Protein AF-A0A2D9S9P2-F1 (afdb_monomer)

Sequen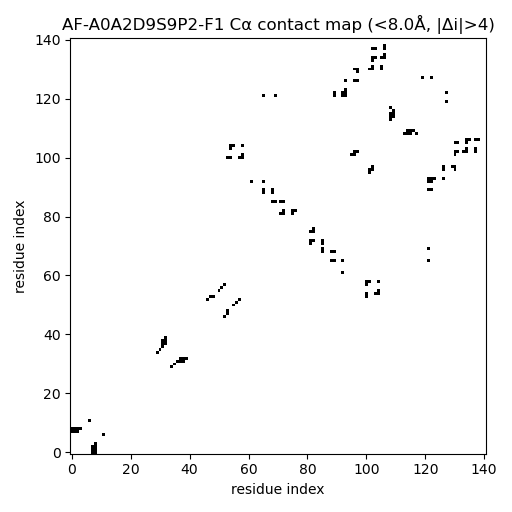ce (141 aa):
MDTMMGIPSTYLGLIGIFAGVLVIVLSIGWMYDVSFGLWREHLTVVQERNPFTTYKLNAPFGIILSQTNTILRKISEEDEEIQRHCDFVDRWLEWNSQQEIWQRSMSSWKTIVGDEDPYLQHLSDSARENLEKAADDLQEF

Foldseek 3Di:
DDADPNHDVVVVVVVCVVVVVVVVVVVVVCCCCPVVVVVVVVVVVCCVPPCCCQQPPPVVVLLVLLVVLVVQCVVPVPDPVSVVVSVVSLVVSLVVLLDPSNLCNLLVCCVPVVDLPPDPPSYDPVSSVNSSVSSVVVVPD

Solvent-accessible surface area (backbone atoms only — not comparable to full-atom values): 7896 Å² total; per-residue (Å²): 129,71,59,56,95,88,39,55,45,68,59,55,51,51,50,49,54,53,51,49,52,51,50,52,55,51,50,51,50,45,42,42,52,70,75,65,32,50,59,60,54,49,49,49,54,52,56,76,66,29,61,59,55,60,54,64,41,47,57,60,52,49,52,51,50,46,53,52,41,54,50,51,44,71,78,35,74,87,38,67,70,56,46,56,50,40,54,51,52,40,55,48,54,48,58,49,44,75,38,68,55,36,17,53,40,52,44,47,37,34,72,73,72,68,44,92,72,86,70,65,85,70,43,54,74,67,56,47,54,52,31,53,52,52,18,57,62,58,71,78,114

Structure (mmCIF, N/CA/C/O backbone):
data_AF-A0A2D9S9P2-F1
#
_entry.id   AF-A0A2D9S9P2-F1
#
loop_
_atom_site.group_PDB
_atom_site.id
_atom_site.type_symbol
_atom_site.label_atom_id
_atom_site.label_alt_id
_atom_site.label_comp_id
_atom_site.label_asym_id
_atom_site.label_entity_id
_atom_site.label_seq_id
_atom_site.pdbx_PDB_ins_code
_atom_site.Cartn_x
_atom_site.Cartn_y
_atom_site.Cartn_z
_atom_site.occupancy
_atom_site.B_iso_or_equiv
_atom_site.auth_seq_id
_atom_site.auth_comp_id
_atom_site.auth_asym_id
_atom_site.auth_atom_id
_atom_site.pdbx_PDB_model_num
ATOM 1 N N . MET A 1 1 ? 44.604 12.448 -46.990 1.00 57.09 1 MET A N 1
ATOM 2 C CA . MET A 1 1 ? 43.501 12.050 -46.091 1.00 57.09 1 MET A CA 1
ATOM 3 C C . MET A 1 1 ? 42.559 13.228 -46.041 1.00 57.09 1 MET A C 1
ATOM 5 O O . MET A 1 1 ? 43.039 14.316 -45.751 1.00 57.09 1 MET A O 1
ATOM 9 N N . ASP A 1 2 ? 41.292 13.039 -46.402 1.00 70.88 2 ASP A N 1
ATOM 10 C CA . ASP A 1 2 ? 40.326 14.137 -46.425 1.00 70.88 2 ASP A CA 1
ATOM 11 C C . ASP A 1 2 ? 40.037 14.605 -44.996 1.00 70.88 2 ASP A C 1
ATOM 13 O O . ASP A 1 2 ? 39.523 13.865 -44.149 1.00 70.88 2 ASP A O 1
ATOM 17 N N . THR A 1 3 ? 40.442 15.841 -44.725 1.00 74.50 3 THR A N 1
ATOM 18 C CA . THR A 1 3 ? 40.272 16.517 -43.443 1.00 74.50 3 THR A CA 1
ATOM 19 C C . THR A 1 3 ? 39.116 17.499 -43.592 1.00 74.50 3 THR A C 1
ATOM 21 O O . THR A 1 3 ? 39.188 18.410 -44.414 1.00 74.5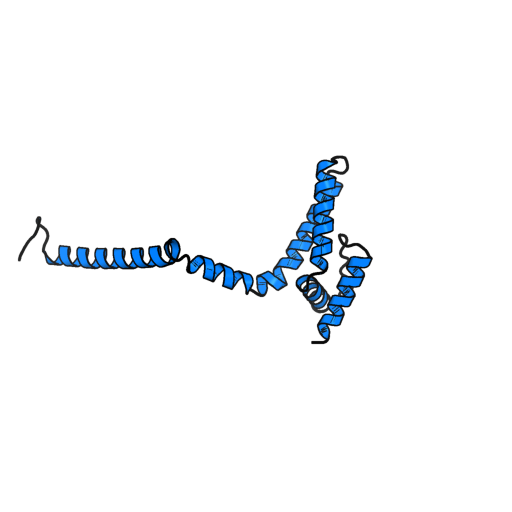0 3 THR A O 1
ATOM 24 N N . MET A 1 4 ? 38.053 17.342 -42.805 1.00 72.00 4 MET A N 1
ATOM 25 C CA . MET A 1 4 ? 36.950 18.306 -42.747 1.00 72.00 4 MET A CA 1
ATOM 26 C C . MET A 1 4 ? 37.054 19.099 -41.446 1.00 72.00 4 MET A C 1
ATOM 28 O O . MET A 1 4 ? 37.178 18.514 -40.375 1.00 72.00 4 MET A O 1
ATOM 32 N N . MET A 1 5 ? 37.040 20.434 -41.532 1.00 77.50 5 MET A N 1
ATOM 33 C CA . MET A 1 5 ? 37.208 21.331 -40.372 1.00 77.50 5 MET A CA 1
ATOM 34 C C . MET A 1 5 ? 38.452 21.018 -39.512 1.00 77.50 5 MET A C 1
ATOM 36 O O . MET A 1 5 ? 38.421 21.126 -38.292 1.00 77.50 5 MET A O 1
ATOM 40 N N . GLY A 1 6 ? 39.557 20.594 -40.137 1.00 81.19 6 GLY A N 1
ATOM 41 C CA . GLY A 1 6 ? 40.797 20.254 -39.423 1.00 81.19 6 GLY A CA 1
ATOM 42 C C . GLY A 1 6 ? 40.767 18.915 -38.670 1.00 81.19 6 GLY A C 1
ATOM 43 O O . GLY A 1 6 ? 41.776 18.534 -38.084 1.00 81.19 6 GLY A O 1
ATOM 44 N N . ILE A 1 7 ? 39.658 18.169 -38.738 1.00 84.44 7 ILE A N 1
ATOM 45 C CA . ILE A 1 7 ? 39.491 16.848 -38.127 1.00 84.44 7 ILE A CA 1
ATOM 46 C C . ILE A 1 7 ? 39.513 15.767 -39.225 1.00 84.44 7 ILE A C 1
ATOM 48 O O . ILE A 1 7 ? 38.872 15.933 -40.271 1.00 84.44 7 ILE A O 1
ATOM 52 N N . PRO A 1 8 ? 40.229 14.641 -39.029 1.00 89.62 8 PRO A N 1
ATOM 53 C CA . PRO A 1 8 ? 40.157 13.507 -39.946 1.00 89.62 8 PRO A CA 1
ATOM 54 C C . PRO A 1 8 ? 38.715 13.011 -40.115 1.00 89.62 8 PRO A C 1
ATOM 56 O O . PRO A 1 8 ? 38.027 12.759 -39.124 1.00 89.62 8 PRO A O 1
ATOM 59 N N . SER A 1 9 ? 38.271 12.819 -41.363 1.00 85.38 9 SER A N 1
ATOM 60 C CA . SER A 1 9 ? 36.893 12.411 -41.690 1.00 85.38 9 SER A CA 1
ATOM 61 C C . SER A 1 9 ? 36.424 11.154 -40.932 1.00 85.38 9 SER A C 1
ATOM 63 O O . SER A 1 9 ? 35.271 11.076 -40.511 1.00 85.38 9 SER A O 1
ATOM 65 N N . THR A 1 10 ? 37.330 10.217 -40.633 1.00 87.81 10 THR A N 1
ATOM 66 C CA . THR A 1 10 ? 37.042 9.020 -39.825 1.00 87.81 10 THR A CA 1
ATOM 67 C C . THR A 1 10 ? 36.506 9.347 -38.428 1.00 87.81 10 THR A C 1
ATOM 69 O O . THR A 1 10 ? 35.563 8.705 -37.975 1.00 87.81 10 THR A O 1
ATOM 72 N N . TYR A 1 11 ? 37.059 10.354 -37.742 1.00 90.00 11 TYR A N 1
ATOM 73 C CA . TYR A 1 11 ? 36.581 10.739 -36.410 1.00 90.00 11 TYR A CA 1
ATOM 74 C C . TYR A 1 11 ? 35.204 11.399 -36.468 1.00 90.00 11 TYR A C 1
ATOM 76 O O . TYR A 1 11 ? 34.372 11.143 -35.602 1.00 90.00 11 TYR A O 1
ATOM 84 N N . LEU A 1 12 ? 34.930 12.184 -37.514 1.00 88.88 12 LEU A N 1
ATOM 85 C CA . LEU A 1 12 ? 33.598 12.746 -37.747 1.00 88.88 12 LEU A CA 1
ATOM 86 C C . LEU A 1 12 ? 32.569 11.643 -38.023 1.00 88.88 12 LEU A C 1
ATOM 88 O O . LEU A 1 12 ? 31.469 11.685 -37.479 1.00 88.88 12 LEU A O 1
ATOM 92 N N . GLY A 1 13 ? 32.947 10.622 -38.799 1.00 89.75 13 GLY A N 1
ATOM 93 C CA . GLY A 1 13 ? 32.120 9.436 -39.025 1.00 89.75 13 GLY A CA 1
ATOM 94 C C . GLY A 1 13 ? 31.822 8.671 -37.733 1.00 89.75 13 GLY A C 1
ATOM 95 O O . GLY A 1 13 ? 30.669 8.339 -37.471 1.00 89.75 13 GLY A O 1
ATOM 96 N N . LEU A 1 14 ? 32.832 8.453 -36.884 1.00 95.06 14 LEU A N 1
ATOM 97 C CA . LEU A 1 14 ? 32.659 7.792 -35.585 1.00 95.06 14 LEU A CA 1
ATOM 98 C C . LEU A 1 14 ? 31.741 8.584 -34.644 1.00 95.06 14 LEU A C 1
ATOM 100 O O . LEU A 1 14 ? 30.847 7.998 -34.036 1.00 95.06 14 LEU A O 1
ATOM 104 N N . ILE A 1 15 ? 31.917 9.906 -34.562 1.00 94.62 15 ILE A N 1
ATOM 105 C CA . ILE A 1 15 ? 31.044 10.787 -33.771 1.00 94.62 15 ILE A CA 1
ATOM 106 C C . ILE A 1 15 ? 29.611 10.741 -34.307 1.00 94.62 15 ILE A C 1
ATOM 108 O O . ILE A 1 15 ? 28.676 10.645 -33.518 1.00 94.62 15 ILE A O 1
ATOM 112 N N . GLY A 1 16 ? 29.430 10.765 -35.629 1.00 95.00 16 GLY A N 1
ATOM 113 C CA . GLY A 1 16 ? 28.114 10.689 -36.260 1.00 95.00 16 GLY A CA 1
ATOM 114 C C . GLY A 1 16 ? 27.393 9.374 -35.969 1.00 95.00 16 GLY A C 1
ATOM 115 O O . GLY A 1 16 ? 26.219 9.390 -35.610 1.00 95.00 16 GLY A O 1
ATOM 116 N N . ILE A 1 17 ? 28.099 8.243 -36.053 1.00 96.50 17 ILE A N 1
ATOM 117 C CA . ILE A 1 17 ? 27.538 6.929 -35.708 1.00 96.50 17 ILE A CA 1
ATOM 118 C C . ILE A 1 17 ? 27.164 6.888 -34.224 1.00 96.50 17 ILE A C 1
ATOM 120 O O . ILE A 1 17 ? 26.048 6.501 -33.887 1.00 96.50 17 ILE A O 1
ATOM 124 N N . PHE A 1 18 ? 28.061 7.324 -33.339 1.00 97.31 18 PHE A N 1
ATOM 125 C CA . PHE A 1 18 ? 27.808 7.346 -31.900 1.00 97.31 18 PHE A CA 1
ATOM 126 C C . PHE A 1 18 ? 26.607 8.231 -31.536 1.00 97.31 18 PHE A C 1
ATOM 128 O O . PHE A 1 18 ? 25.693 7.782 -30.845 1.00 97.31 18 PHE A O 1
ATOM 135 N N . ALA A 1 19 ? 26.574 9.465 -32.045 1.00 97.38 19 ALA A N 1
ATOM 136 C CA . ALA A 1 19 ? 25.468 10.390 -31.831 1.00 97.38 19 ALA A CA 1
ATOM 137 C C . ALA A 1 19 ? 24.161 9.848 -32.422 1.00 97.38 19 ALA A C 1
ATOM 139 O O . ALA A 1 19 ? 23.119 9.944 -31.782 1.00 97.38 19 ALA A O 1
ATOM 140 N N . GLY A 1 20 ? 24.213 9.230 -33.605 1.00 97.81 20 GLY A N 1
ATOM 141 C CA . GLY A 1 20 ? 23.057 8.602 -34.238 1.00 97.81 20 GLY A CA 1
ATOM 142 C C . GLY A 1 20 ? 22.471 7.478 -33.387 1.00 97.81 20 GLY A C 1
ATOM 143 O O . GLY A 1 20 ? 21.271 7.471 -33.129 1.00 97.81 20 GLY A O 1
ATOM 144 N N . VAL A 1 21 ? 23.314 6.572 -32.885 1.00 98.06 21 VAL A N 1
ATOM 145 C CA . VAL A 1 21 ? 22.878 5.495 -31.981 1.00 98.06 21 VAL A CA 1
ATOM 146 C C . VAL A 1 21 ? 22.273 6.069 -30.701 1.00 98.06 21 VAL A C 1
ATOM 148 O O . VAL A 1 21 ? 21.194 5.636 -30.302 1.00 98.06 21 VAL A O 1
ATOM 151 N N . LEU A 1 22 ? 22.913 7.069 -30.085 1.00 97.88 22 LEU A N 1
ATOM 152 C CA . LEU A 1 22 ? 22.378 7.726 -28.890 1.00 97.88 22 LEU A CA 1
ATOM 153 C C . LEU A 1 22 ? 21.002 8.342 -29.139 1.00 97.88 22 LEU A C 1
ATOM 155 O O . LEU A 1 22 ? 20.083 8.102 -28.360 1.00 97.88 22 LEU A O 1
ATOM 159 N N . VAL A 1 23 ? 20.848 9.109 -30.220 1.00 98.12 23 VAL A N 1
ATOM 160 C CA . VAL A 1 23 ? 19.569 9.738 -30.570 1.00 98.12 23 VAL A CA 1
ATOM 161 C C . VAL A 1 23 ? 18.502 8.674 -30.787 1.00 98.12 23 VAL A C 1
ATOM 163 O O . VAL A 1 23 ? 17.424 8.800 -30.224 1.00 98.12 23 VAL A O 1
ATOM 166 N N . ILE A 1 24 ? 18.803 7.599 -31.520 1.00 97.94 24 ILE A N 1
ATOM 167 C CA . ILE A 1 24 ? 17.843 6.516 -31.765 1.00 97.94 24 ILE A CA 1
ATOM 168 C C . ILE A 1 24 ? 17.406 5.861 -30.450 1.00 97.94 24 ILE A C 1
ATOM 170 O O . ILE A 1 24 ? 16.208 5.727 -30.211 1.00 97.94 24 ILE A O 1
ATOM 174 N N . VAL A 1 25 ? 18.347 5.487 -29.578 1.00 97.44 25 VAL A N 1
ATOM 175 C CA . VAL A 1 25 ? 18.028 4.850 -28.289 1.00 97.44 25 VAL A CA 1
ATOM 176 C C . VAL A 1 25 ? 17.193 5.781 -27.409 1.00 97.44 25 VAL A C 1
ATOM 178 O O . VAL A 1 25 ? 16.183 5.352 -26.850 1.00 97.44 25 VAL A O 1
ATOM 181 N N . LEU A 1 26 ? 17.565 7.061 -27.324 1.00 97.06 26 LEU A N 1
ATOM 182 C CA . LEU A 1 26 ? 16.823 8.052 -26.546 1.00 97.06 26 LEU A CA 1
ATOM 183 C C . LEU A 1 26 ? 15.434 8.325 -27.132 1.00 97.06 26 LEU A C 1
ATOM 185 O O . LEU A 1 26 ? 14.475 8.434 -26.375 1.00 97.06 26 LEU A O 1
ATOM 189 N N . SER A 1 27 ? 15.298 8.399 -28.458 1.00 96.81 27 SER A N 1
ATOM 190 C CA . SER A 1 27 ? 14.004 8.566 -29.123 1.00 96.81 27 SER A CA 1
ATOM 191 C C . SER A 1 27 ? 13.091 7.368 -28.885 1.00 96.81 27 SER A C 1
ATOM 193 O O . SER A 1 27 ? 11.922 7.565 -28.567 1.00 96.81 27 SER A O 1
ATOM 195 N N . ILE A 1 28 ? 13.612 6.139 -28.974 1.00 96.38 28 ILE A N 1
ATOM 196 C CA . ILE A 1 28 ? 12.838 4.928 -28.671 1.00 96.38 28 ILE A CA 1
ATOM 197 C C . ILE A 1 28 ? 12.391 4.938 -27.208 1.00 96.38 28 ILE A C 1
ATOM 199 O O . ILE A 1 28 ? 11.209 4.733 -26.946 1.00 96.38 28 ILE A O 1
ATOM 203 N N . GLY A 1 29 ? 13.297 5.223 -26.266 1.00 94.12 29 GLY A N 1
ATOM 204 C CA . GLY A 1 29 ? 12.958 5.315 -24.843 1.00 94.12 29 GLY A CA 1
ATOM 205 C C . GLY A 1 29 ? 11.904 6.389 -24.564 1.00 94.12 29 GLY A C 1
ATOM 206 O O . GLY A 1 29 ? 10.914 6.131 -23.887 1.00 94.12 29 GLY A O 1
ATOM 207 N N . TRP A 1 30 ? 12.050 7.572 -25.166 1.00 94.75 30 TRP A N 1
ATOM 208 C CA . TRP A 1 30 ? 11.073 8.653 -25.040 1.00 94.75 30 TRP A CA 1
ATOM 209 C C . TRP A 1 30 ? 9.705 8.276 -25.621 1.00 94.75 30 TRP A C 1
ATOM 211 O O . TRP A 1 30 ? 8.679 8.536 -24.996 1.00 94.75 30 TRP A O 1
ATOM 221 N N . MET A 1 31 ? 9.662 7.630 -26.788 1.00 95.44 31 MET A N 1
ATOM 222 C CA . MET A 1 31 ? 8.404 7.140 -27.356 1.00 95.44 31 MET A CA 1
ATOM 223 C C . MET A 1 31 ? 7.764 6.079 -26.451 1.00 95.44 31 MET A C 1
ATOM 225 O O . MET A 1 31 ? 6.569 6.164 -26.176 1.00 95.44 31 MET A O 1
ATOM 229 N N . TYR A 1 32 ? 8.553 5.123 -25.958 1.00 93.12 32 TYR A N 1
ATOM 230 C CA . TYR A 1 32 ? 8.105 4.047 -25.073 1.00 93.12 32 TYR A CA 1
ATOM 231 C C . TYR A 1 32 ? 7.502 4.577 -23.760 1.00 93.12 32 TYR A C 1
ATOM 233 O O . TYR A 1 32 ? 6.391 4.187 -23.394 1.00 93.12 32 TYR A O 1
ATOM 241 N N . ASP A 1 33 ? 8.186 5.514 -23.097 1.00 91.06 33 ASP A N 1
ATOM 242 C CA . ASP A 1 33 ? 7.783 6.026 -21.783 1.00 91.06 33 ASP A CA 1
ATOM 243 C C . ASP A 1 33 ? 6.788 7.191 -21.848 1.00 91.06 33 ASP A C 1
ATOM 245 O O . ASP A 1 33 ? 5.849 7.240 -21.053 1.00 91.06 33 ASP A O 1
ATOM 249 N N . VAL A 1 34 ? 6.983 8.154 -22.757 1.00 90.31 34 VAL A N 1
ATOM 250 C CA . VAL A 1 34 ? 6.200 9.404 -22.791 1.00 90.31 34 VAL A CA 1
ATOM 251 C C . VAL A 1 34 ? 5.035 9.327 -23.767 1.00 90.31 34 VAL A C 1
ATOM 253 O O . VAL A 1 34 ? 3.934 9.738 -23.415 1.00 90.31 34 VAL A O 1
ATOM 256 N N . SER A 1 35 ? 5.258 8.828 -24.988 1.00 89.12 35 SER A N 1
ATOM 257 C CA . SER A 1 35 ? 4.199 8.803 -26.011 1.00 89.12 35 SER A CA 1
ATOM 258 C C . SER A 1 35 ? 3.220 7.654 -25.795 1.00 89.12 35 SER A C 1
ATOM 260 O O . SER A 1 35 ? 2.014 7.854 -25.908 1.00 89.12 35 SER A O 1
ATOM 262 N N . PHE A 1 36 ? 3.732 6.462 -25.481 1.00 91.94 36 PHE A N 1
ATOM 263 C CA . PHE A 1 36 ? 2.899 5.276 -25.287 1.00 91.94 36 PHE A CA 1
ATOM 264 C C . PHE A 1 36 ? 2.622 4.950 -23.819 1.00 91.94 36 PHE A C 1
ATOM 266 O O . PHE A 1 36 ? 1.678 4.223 -23.547 1.00 91.94 36 PHE A O 1
ATOM 273 N N . GLY A 1 37 ? 3.419 5.453 -22.869 1.00 89.56 37 GLY A N 1
ATOM 274 C CA . GLY A 1 37 ? 3.183 5.208 -21.441 1.00 89.56 37 GLY A CA 1
ATOM 275 C C . GLY A 1 37 ? 3.317 3.742 -21.008 1.00 89.56 37 GLY A C 1
ATOM 276 O O . GLY A 1 37 ? 2.921 3.407 -19.892 1.00 89.56 37 GLY A O 1
ATOM 277 N N . LEU A 1 38 ? 3.896 2.877 -21.850 1.00 90.88 38 LEU A N 1
ATOM 278 C CA . LEU A 1 38 ? 3.866 1.416 -21.688 1.00 90.88 38 LEU A CA 1
ATOM 279 C C . LEU A 1 38 ? 4.505 0.964 -20.379 1.00 90.88 38 LEU A C 1
ATOM 281 O O . LEU A 1 38 ? 4.013 0.049 -19.723 1.00 90.88 38 LEU A O 1
ATOM 285 N N . TRP A 1 39 ? 5.583 1.630 -19.970 1.00 88.62 39 TRP A N 1
ATOM 286 C CA . TRP A 1 39 ? 6.236 1.353 -18.697 1.00 88.62 39 TRP A CA 1
ATOM 287 C C . TRP A 1 39 ? 5.319 1.594 -17.496 1.00 88.62 39 TRP A C 1
ATOM 289 O O . TRP A 1 39 ? 5.277 0.781 -16.575 1.00 88.62 39 TRP A O 1
ATOM 299 N N . ARG A 1 40 ? 4.561 2.697 -17.504 1.00 88.75 40 ARG A N 1
ATOM 300 C CA . ARG A 1 40 ? 3.655 3.047 -16.402 1.00 88.75 40 ARG A CA 1
ATOM 301 C C . ARG A 1 40 ? 2.517 2.043 -16.300 1.00 88.75 40 ARG A C 1
ATOM 303 O O . ARG A 1 40 ? 2.251 1.548 -15.212 1.00 88.75 40 ARG A O 1
ATOM 310 N N . GLU A 1 41 ? 1.899 1.711 -17.428 1.00 90.50 41 GLU A N 1
ATOM 311 C CA . GLU A 1 41 ? 0.820 0.722 -17.474 1.00 90.50 41 GLU A CA 1
ATOM 312 C C . GLU A 1 41 ? 1.309 -0.663 -17.042 1.00 90.50 41 GLU A C 1
ATOM 314 O O . GLU A 1 41 ? 0.657 -1.332 -16.239 1.00 90.50 41 GLU A O 1
ATOM 319 N N . HIS A 1 42 ? 2.494 -1.070 -17.505 1.00 89.62 42 HIS A N 1
ATOM 320 C CA . HIS A 1 42 ? 3.111 -2.319 -17.078 1.00 89.62 42 HIS A CA 1
ATOM 321 C C . HIS A 1 42 ? 3.340 -2.352 -15.563 1.00 89.62 42 HIS A C 1
ATOM 323 O O . HIS A 1 42 ? 2.980 -3.336 -14.919 1.00 89.62 42 HIS A O 1
ATOM 329 N N . LEU A 1 43 ? 3.885 -1.278 -14.979 1.00 88.56 43 LEU A N 1
ATOM 330 C CA . LEU A 1 43 ? 4.081 -1.182 -13.532 1.00 88.56 43 LEU A CA 1
ATOM 331 C C . LEU A 1 43 ? 2.761 -1.246 -12.759 1.00 88.56 43 LEU A C 1
ATOM 333 O O . LEU A 1 43 ? 2.708 -1.931 -11.741 1.00 88.56 43 LEU A O 1
ATOM 337 N N . THR A 1 44 ? 1.700 -0.596 -13.242 1.00 88.25 44 THR A N 1
ATOM 338 C CA . THR A 1 44 ? 0.367 -0.698 -12.631 1.00 88.25 44 THR A CA 1
ATOM 339 C C . THR A 1 44 ? -0.121 -2.142 -12.617 1.00 88.25 44 THR A C 1
ATOM 341 O O . THR A 1 44 ? -0.480 -2.649 -11.560 1.00 88.25 44 THR A O 1
ATOM 344 N N . VAL A 1 45 ? -0.043 -2.851 -13.747 1.00 88.56 45 VAL A N 1
ATOM 345 C CA . VAL A 1 45 ? -0.457 -4.262 -13.825 1.00 88.56 45 VAL A CA 1
ATOM 346 C C . VAL A 1 45 ? 0.388 -5.148 -12.910 1.00 88.56 45 VAL A C 1
ATOM 348 O O . VAL A 1 45 ? -0.145 -6.034 -12.242 1.00 88.56 45 VAL A O 1
ATOM 351 N N . VAL A 1 46 ? 1.704 -4.926 -12.863 1.00 89.56 46 VAL A N 1
ATOM 352 C CA . VAL A 1 46 ? 2.602 -5.657 -11.958 1.00 89.56 46 VAL A CA 1
ATOM 353 C C . VAL A 1 46 ? 2.214 -5.408 -10.504 1.00 89.56 46 VAL A C 1
ATOM 355 O O . VAL A 1 46 ? 2.184 -6.354 -9.722 1.00 89.56 46 VAL A O 1
ATOM 358 N N . GLN A 1 47 ? 1.882 -4.167 -10.149 1.00 83.94 47 GLN A N 1
ATOM 359 C CA . GLN A 1 47 ? 1.507 -3.789 -8.793 1.00 83.94 47 GLN A CA 1
ATOM 360 C C . GLN A 1 47 ? 0.140 -4.353 -8.387 1.00 83.94 47 GLN A C 1
ATOM 362 O O . GLN A 1 47 ? 0.021 -4.920 -7.304 1.00 83.94 47 GLN A O 1
ATOM 367 N N . GLU A 1 48 ? -0.869 -4.255 -9.253 1.00 82.75 48 GLU A N 1
ATOM 368 C CA . GLU A 1 48 ? -2.214 -4.804 -9.022 1.00 82.75 48 GLU A CA 1
ATOM 369 C C . GLU A 1 48 ? -2.193 -6.327 -8.869 1.00 82.75 48 GLU A C 1
ATOM 371 O O . GLU A 1 48 ? -2.928 -6.896 -8.062 1.00 82.75 48 GLU A O 1
ATOM 376 N N . ARG A 1 49 ? -1.317 -7.001 -9.622 1.00 84.00 49 ARG A N 1
ATOM 377 C CA . ARG A 1 49 ? -1.143 -8.457 -9.559 1.00 84.00 49 ARG A CA 1
ATOM 378 C C . ARG A 1 49 ? -0.144 -8.903 -8.504 1.00 84.00 49 ARG A C 1
ATOM 380 O O . ARG A 1 49 ? 0.082 -10.104 -8.391 1.00 84.00 49 ARG A O 1
ATOM 387 N N . ASN A 1 50 ? 0.482 -7.989 -7.764 1.00 85.62 50 ASN A N 1
ATOM 388 C CA . ASN A 1 50 ? 1.501 -8.354 -6.795 1.00 85.62 50 ASN A CA 1
ATOM 389 C C . ASN A 1 50 ? 0.845 -8.993 -5.557 1.00 85.62 50 ASN A C 1
ATOM 391 O O . ASN A 1 50 ? 0.285 -8.273 -4.723 1.00 85.62 50 ASN A O 1
ATOM 395 N N . PRO A 1 51 ? 0.964 -10.322 -5.359 1.00 77.62 51 PRO A N 1
ATOM 396 C CA . PRO A 1 51 ? 0.328 -10.984 -4.226 1.00 77.62 51 PRO A CA 1
ATOM 397 C C . PRO A 1 51 ? 0.934 -10.531 -2.893 1.00 77.62 51 PRO A C 1
ATOM 399 O O . PRO A 1 51 ? 0.269 -10.591 -1.861 1.00 77.62 51 PRO A O 1
ATOM 402 N N . PHE A 1 52 ? 2.184 -10.052 -2.891 1.00 77.81 52 PHE A N 1
ATOM 403 C CA . PHE A 1 52 ? 2.819 -9.526 -1.689 1.00 77.81 52 PHE A CA 1
ATOM 404 C C . PHE A 1 52 ? 2.109 -8.262 -1.203 1.00 77.81 52 PHE A C 1
ATOM 406 O O . PHE A 1 52 ? 1.741 -8.180 -0.032 1.00 77.81 52 PHE A O 1
ATOM 413 N N . THR A 1 53 ? 1.870 -7.294 -2.091 1.00 74.50 53 THR A N 1
ATOM 414 C CA . THR A 1 53 ? 1.158 -6.073 -1.703 1.00 74.50 53 THR A CA 1
ATOM 415 C C . THR A 1 53 ? -0.287 -6.382 -1.334 1.00 74.50 53 THR A C 1
ATOM 417 O O . THR A 1 53 ? -0.737 -5.963 -0.269 1.00 74.50 53 THR A O 1
ATOM 420 N N . THR A 1 54 ? -0.978 -7.172 -2.157 1.00 73.12 54 THR A N 1
ATOM 421 C CA . THR A 1 54 ? -2.400 -7.463 -1.960 1.00 73.12 54 THR A CA 1
ATOM 422 C C . THR A 1 54 ? -2.672 -8.234 -0.669 1.00 73.12 54 THR A C 1
ATOM 424 O O . THR A 1 54 ? -3.584 -7.855 0.060 1.00 73.12 54 THR A O 1
ATOM 427 N N . TYR A 1 55 ? -1.877 -9.261 -0.345 1.00 76.06 55 TYR A N 1
ATOM 428 C CA . TYR A 1 55 ? -2.186 -10.174 0.766 1.00 76.06 55 TYR A CA 1
ATOM 429 C C . TYR A 1 55 ? -1.305 -10.014 2.005 1.00 76.06 55 TYR A C 1
ATOM 431 O O . TYR A 1 55 ? -1.736 -10.382 3.091 1.00 76.06 55 TYR A O 1
ATOM 439 N N . LYS A 1 56 ? -0.076 -9.493 1.883 1.00 77.81 56 LYS A N 1
ATOM 440 C CA . LYS A 1 56 ? 0.848 -9.403 3.031 1.00 77.81 56 LYS A CA 1
ATOM 441 C C . LYS A 1 56 ? 0.987 -8.004 3.611 1.00 77.81 56 LYS A C 1
ATOM 443 O O . LYS A 1 56 ? 1.338 -7.895 4.779 1.00 77.81 56 LYS A O 1
ATOM 448 N N . LEU A 1 57 ? 0.744 -6.950 2.831 1.00 84.00 57 LEU A N 1
ATOM 449 C CA . LEU A 1 57 ? 0.910 -5.571 3.304 1.00 84.00 57 LEU A CA 1
ATOM 450 C C . LEU A 1 57 ? -0.399 -4.919 3.754 1.00 84.00 57 LEU A C 1
ATOM 452 O O . LEU A 1 57 ? -0.394 -4.205 4.754 1.00 84.00 57 LEU A O 1
ATOM 456 N N . ASN A 1 58 ? -1.508 -5.166 3.053 1.00 84.69 58 ASN A N 1
ATOM 457 C CA . ASN A 1 58 ? -2.767 -4.457 3.298 1.00 84.69 58 ASN A CA 1
ATOM 458 C C . ASN A 1 58 ? -3.282 -4.595 4.740 1.00 84.69 58 ASN A C 1
ATOM 460 O O . ASN A 1 58 ? -3.566 -3.581 5.374 1.00 84.69 58 ASN A O 1
ATOM 464 N N . ALA A 1 59 ? -3.347 -5.815 5.284 1.00 86.75 59 ALA A N 1
ATOM 465 C CA . ALA A 1 59 ? -3.828 -6.019 6.650 1.00 86.75 59 ALA A CA 1
ATOM 466 C C . ALA A 1 59 ? -2.911 -5.360 7.705 1.00 86.75 59 ALA A C 1
ATOM 468 O O . ALA A 1 59 ? -3.424 -4.578 8.505 1.00 86.75 59 ALA A O 1
ATOM 469 N N . PRO A 1 60 ? -1.570 -5.533 7.687 1.00 88.19 60 PRO A N 1
ATOM 470 C CA . PRO A 1 60 ? -0.682 -4.780 8.578 1.00 88.19 60 PRO A CA 1
ATOM 471 C C . PRO A 1 60 ? -0.835 -3.257 8.488 1.00 88.19 60 PRO A C 1
ATOM 473 O O . PRO A 1 60 ? -0.858 -2.591 9.522 1.00 88.19 60 PRO A O 1
ATOM 476 N N . PHE A 1 61 ? -0.984 -2.693 7.284 1.00 89.75 61 PHE A N 1
ATOM 477 C CA . PHE A 1 61 ? -1.240 -1.257 7.130 1.00 89.75 61 PHE A CA 1
ATOM 478 C C . PHE A 1 61 ? -2.573 -0.833 7.750 1.00 89.75 61 PHE A C 1
ATOM 480 O O . PHE A 1 61 ? -2.632 0.209 8.401 1.00 89.75 61 PHE A O 1
ATOM 487 N N . GLY A 1 62 ? -3.622 -1.644 7.607 1.00 91.00 62 GLY A N 1
ATOM 488 C CA . GLY A 1 62 ? -4.904 -1.394 8.260 1.00 91.00 62 GLY A CA 1
ATOM 489 C C . GLY A 1 62 ? -4.831 -1.466 9.788 1.00 91.00 62 GLY A C 1
ATOM 490 O O . GLY A 1 62 ? -5.419 -0.626 10.463 1.00 91.00 62 GLY A O 1
ATOM 491 N N . ILE A 1 63 ? -4.040 -2.389 10.347 1.00 90.88 63 ILE A N 1
ATOM 492 C CA . ILE A 1 63 ? -3.777 -2.444 11.796 1.00 90.88 63 ILE A CA 1
ATOM 493 C C . ILE A 1 63 ? -3.041 -1.190 12.270 1.00 90.88 63 ILE A C 1
ATOM 495 O O . ILE A 1 63 ? -3.428 -0.601 13.278 1.00 90.88 63 ILE A O 1
ATOM 499 N N . ILE A 1 64 ? -2.018 -0.743 11.537 1.00 93.50 64 ILE A N 1
ATOM 500 C CA . ILE A 1 64 ? -1.305 0.499 11.859 1.00 93.50 64 ILE A CA 1
ATOM 501 C C . ILE A 1 64 ? -2.276 1.684 11.833 1.00 93.50 64 ILE A C 1
ATOM 503 O O . ILE A 1 64 ? -2.287 2.469 12.777 1.00 93.50 64 ILE A O 1
ATOM 507 N N . LEU A 1 65 ? -3.119 1.790 10.800 1.00 94.75 65 LEU A N 1
ATOM 508 C CA . LEU A 1 65 ? -4.125 2.848 10.692 1.00 94.75 65 LEU A CA 1
ATOM 509 C C . LEU A 1 65 ? -5.137 2.803 11.847 1.00 94.75 65 LEU A C 1
ATOM 511 O O . LEU A 1 65 ? -5.471 3.838 12.412 1.00 94.75 65 LEU A O 1
ATOM 515 N N . SER A 1 66 ? -5.593 1.614 12.243 1.00 94.44 66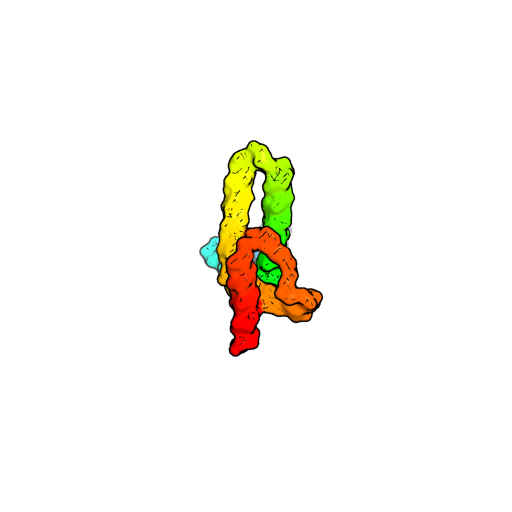 SER A N 1
ATOM 516 C CA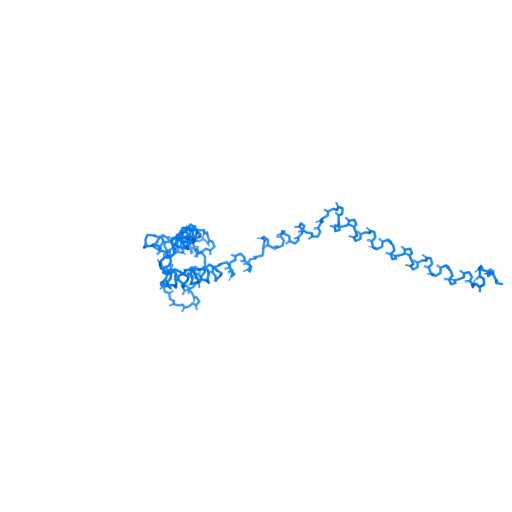 . SER A 1 66 ? -6.460 1.430 13.412 1.00 94.44 66 SER A CA 1
ATOM 517 C C . SER A 1 66 ? -5.803 1.934 14.699 1.00 94.44 66 SER A C 1
ATOM 519 O O . SER A 1 66 ? -6.421 2.660 15.485 1.00 94.44 66 SER A O 1
ATOM 521 N N . GLN A 1 67 ? -4.545 1.554 14.926 1.00 94.56 67 GLN A N 1
ATOM 522 C CA . GLN A 1 67 ? -3.799 1.942 16.118 1.00 94.56 67 GLN A CA 1
ATOM 523 C C . GLN A 1 67 ? -3.571 3.452 16.158 1.00 94.56 67 GLN A C 1
ATOM 525 O O . GLN A 1 67 ? -3.806 4.074 17.194 1.00 94.56 67 GLN A O 1
ATOM 530 N N . THR A 1 68 ? -3.170 4.059 15.039 1.00 96.12 68 THR A N 1
ATOM 531 C CA . THR A 1 68 ? -2.973 5.509 14.963 1.00 96.12 68 THR A CA 1
ATOM 532 C C . THR A 1 68 ? -4.286 6.265 15.114 1.00 96.12 68 THR A C 1
ATOM 534 O O . THR A 1 68 ? -4.305 7.253 15.843 1.00 96.12 68 THR A O 1
ATOM 537 N N . ASN A 1 69 ? -5.389 5.781 14.532 1.00 96.06 69 ASN A N 1
ATOM 538 C CA . ASN A 1 69 ? -6.712 6.381 14.715 1.00 96.06 69 ASN A CA 1
ATOM 539 C C . ASN A 1 69 ? -7.156 6.338 16.183 1.00 96.06 69 ASN A C 1
ATOM 541 O O . ASN A 1 69 ? -7.631 7.330 16.728 1.00 96.06 69 ASN A O 1
ATOM 545 N N . THR A 1 70 ? -6.924 5.207 16.854 1.00 94.31 70 THR A N 1
ATOM 546 C CA . THR A 1 70 ? -7.235 5.040 18.281 1.00 94.31 70 THR A CA 1
ATOM 547 C C . THR A 1 70 ? -6.408 5.984 19.153 1.00 94.31 70 THR A C 1
ATOM 549 O O . THR A 1 70 ? -6.929 6.576 20.097 1.00 94.31 70 THR A O 1
ATOM 552 N N . ILE A 1 71 ? -5.115 6.132 18.856 1.00 95.62 71 ILE A N 1
ATOM 553 C CA . ILE A 1 71 ? -4.242 7.069 19.569 1.00 95.62 71 ILE A CA 1
ATOM 554 C C . ILE A 1 71 ? -4.719 8.503 19.338 1.00 95.62 71 ILE A C 1
ATOM 556 O O . ILE A 1 71 ? -4.883 9.232 20.312 1.00 95.62 71 ILE A O 1
ATOM 560 N N . LEU A 1 72 ? -4.986 8.880 18.083 1.00 96.31 72 LEU A N 1
ATOM 561 C CA . LEU A 1 72 ? -5.470 10.209 17.710 1.00 96.31 72 LEU A CA 1
ATOM 562 C C . LEU A 1 72 ? -6.759 10.559 18.461 1.00 96.31 72 LEU A C 1
ATOM 564 O O . LEU A 1 72 ? -6.848 11.621 19.072 1.00 96.31 72 LEU A O 1
ATOM 568 N N . ARG A 1 73 ? -7.713 9.624 18.502 1.00 95.75 73 ARG A N 1
ATOM 569 C CA . ARG A 1 73 ? -8.970 9.797 19.229 1.00 95.75 73 ARG A CA 1
ATOM 570 C C . ARG A 1 73 ? -8.747 10.099 20.713 1.00 95.75 73 ARG A C 1
ATOM 572 O O . ARG A 1 73 ? -9.395 10.996 21.240 1.00 95.75 73 ARG A O 1
ATOM 579 N N . LYS A 1 74 ? -7.822 9.382 21.363 1.00 95.38 74 LYS A N 1
ATOM 580 C CA . LYS A 1 74 ? -7.503 9.527 22.797 1.00 95.38 74 LYS A CA 1
ATOM 581 C C . LYS A 1 74 ? -6.758 10.817 23.141 1.00 95.38 74 LYS A C 1
ATOM 583 O O . LYS A 1 74 ? -6.891 11.316 24.249 1.00 95.38 74 LYS A O 1
ATOM 588 N N . ILE A 1 75 ? -5.933 11.343 22.235 1.00 97.19 75 ILE A N 1
ATOM 589 C CA . ILE A 1 75 ? -5.183 12.588 22.492 1.00 97.19 75 ILE A CA 1
ATOM 590 C C . ILE A 1 75 ? -5.982 13.851 22.147 1.00 97.19 75 ILE A C 1
ATOM 592 O O . ILE A 1 75 ? -5.556 14.953 22.486 1.00 97.19 75 ILE A O 1
ATOM 596 N N . SER A 1 76 ? -7.119 13.700 21.466 1.00 96.06 76 SER A N 1
ATOM 597 C CA . SER A 1 76 ? -7.928 14.798 20.929 1.00 96.06 76 SER A CA 1
ATOM 598 C C . SER A 1 76 ? -9.417 14.613 21.242 1.00 96.06 76 SER A C 1
ATOM 600 O O . SER A 1 76 ? -10.274 14.854 20.395 1.00 96.06 76 SER A O 1
ATOM 602 N N . GLU A 1 77 ? -9.732 14.162 22.460 1.00 93.38 77 GLU A N 1
ATOM 603 C CA . GLU A 1 77 ? -11.105 13.847 22.894 1.00 93.38 77 GLU A CA 1
ATOM 604 C C . GLU A 1 77 ? -12.063 15.047 22.807 1.00 93.38 77 GLU A C 1
ATOM 606 O O . GLU A 1 77 ? -13.241 14.868 22.511 1.00 93.38 77 GLU A O 1
ATOM 611 N N . GLU A 1 78 ? -11.559 16.267 23.008 1.00 95.31 78 GLU A N 1
ATOM 612 C CA . GLU A 1 78 ? -12.361 17.501 23.012 1.00 95.31 78 GLU A CA 1
ATOM 613 C C . GLU A 1 78 ? -12.520 18.149 21.620 1.00 95.31 78 GLU A C 1
ATOM 615 O O . GLU A 1 78 ? -13.270 19.113 21.475 1.00 95.31 78 GLU A O 1
ATOM 620 N N . ASP A 1 79 ? -11.827 17.650 20.590 1.00 96.75 79 ASP A N 1
ATOM 621 C CA . ASP A 1 79 ? -11.852 18.232 19.243 1.00 96.75 79 ASP A CA 1
ATOM 622 C C . ASP A 1 79 ? -12.881 17.522 18.348 1.00 96.75 79 ASP A C 1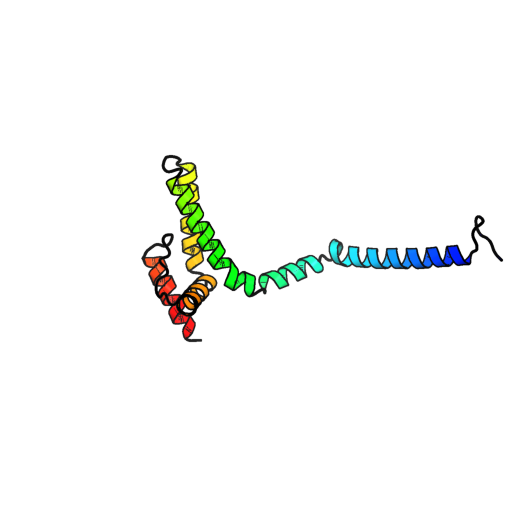
ATOM 624 O O . ASP A 1 79 ? -12.643 16.429 17.828 1.00 96.75 79 ASP A O 1
ATOM 628 N N . GLU A 1 80 ? -14.031 18.167 18.138 1.00 96.44 80 GLU A N 1
ATOM 629 C CA . GLU A 1 80 ? -15.136 17.624 17.337 1.00 96.44 80 GLU A CA 1
ATOM 630 C C . GLU A 1 80 ? -14.752 17.317 15.876 1.00 96.44 80 GLU A C 1
ATOM 632 O O . GLU A 1 80 ? -15.285 16.374 15.280 1.00 96.44 80 GLU A O 1
ATOM 637 N N . GLU A 1 81 ? -13.827 18.073 15.271 1.00 97.44 81 GLU A N 1
ATOM 638 C CA . GLU A 1 81 ? -13.402 17.818 13.892 1.00 97.44 81 GLU A CA 1
ATOM 639 C C . GLU A 1 81 ? -12.525 16.572 13.798 1.00 97.44 81 GLU A C 1
ATOM 641 O O . GLU A 1 81 ? -12.677 15.778 12.860 1.00 97.44 81 GLU A O 1
ATOM 646 N N . ILE A 1 82 ? -11.649 16.373 14.787 1.00 96.56 82 ILE A N 1
ATOM 647 C CA . ILE A 1 82 ? -10.819 15.173 14.888 1.00 96.56 82 ILE A CA 1
ATOM 648 C C . ILE A 1 82 ? -11.688 13.951 15.181 1.00 96.56 82 ILE A C 1
ATOM 650 O O . ILE A 1 82 ? -11.532 12.933 14.506 1.00 96.56 82 ILE A O 1
ATOM 654 N N . GLN A 1 83 ? -12.662 14.051 16.091 1.00 97.00 83 GLN A N 1
ATOM 655 C CA . GLN A 1 83 ? -13.595 12.949 16.350 1.00 97.00 83 GLN A CA 1
ATOM 656 C C . GLN A 1 83 ? -14.349 12.541 15.073 1.00 97.00 83 GLN A C 1
ATOM 658 O O . GLN A 1 83 ? -14.393 11.358 14.734 1.00 97.00 83 GLN A O 1
ATOM 663 N N . ARG A 1 84 ? -14.835 13.514 14.287 1.00 96.94 84 ARG A N 1
ATOM 664 C CA . ARG A 1 84 ? -15.493 13.260 12.992 1.00 96.94 84 ARG A CA 1
ATOM 665 C C . ARG A 1 84 ? -14.580 12.534 11.997 1.00 96.94 84 ARG A C 1
ATOM 667 O O . ARG A 1 84 ? -15.054 11.673 11.249 1.00 96.94 84 ARG A O 1
ATOM 674 N N . HIS A 1 85 ? -13.293 12.885 11.951 1.00 96.62 85 HIS A N 1
ATOM 675 C CA . HIS A 1 85 ? -12.308 12.183 11.124 1.00 96.62 85 HIS A CA 1
ATOM 676 C C . HIS A 1 85 ? -12.105 10.745 11.606 1.00 96.62 85 HIS A C 1
ATOM 678 O O . HIS A 1 85 ? -12.175 9.817 10.798 1.00 96.62 85 HIS A O 1
ATOM 684 N N . CYS A 1 86 ? -11.920 10.552 12.912 1.00 96.44 86 CYS A N 1
ATOM 685 C CA . CYS A 1 86 ? -11.740 9.228 13.487 1.00 96.44 86 CYS A CA 1
ATOM 686 C C . CYS A 1 86 ? -12.946 8.320 13.219 1.00 96.44 86 CYS A C 1
ATOM 688 O O . CYS A 1 86 ? -12.755 7.163 12.854 1.00 96.44 86 CYS A O 1
ATOM 690 N N . ASP A 1 87 ? -14.171 8.850 13.290 1.00 95.38 87 ASP A N 1
ATOM 691 C CA . ASP A 1 87 ? -15.394 8.100 12.979 1.00 95.38 87 ASP A CA 1
ATOM 692 C C . ASP A 1 87 ? -15.456 7.669 11.508 1.00 95.38 87 ASP A C 1
ATOM 694 O O . ASP A 1 87 ? -15.989 6.609 11.178 1.00 95.38 87 ASP A O 1
ATOM 698 N N . PHE A 1 88 ? -14.945 8.499 10.594 1.00 96.31 88 PHE A N 1
ATOM 699 C CA . PHE A 1 88 ? -14.825 8.122 9.187 1.00 96.31 88 PHE A CA 1
ATOM 700 C C . PHE A 1 88 ? -13.834 6.972 9.004 1.00 96.31 88 PHE A C 1
ATOM 702 O O . PHE A 1 88 ? -14.150 6.016 8.295 1.00 96.31 88 PHE A O 1
ATOM 709 N N . VAL A 1 89 ? -12.669 7.052 9.650 1.00 95.88 89 VAL A N 1
ATOM 710 C CA . VAL A 1 89 ? -11.640 6.010 9.564 1.00 95.88 89 VAL A CA 1
ATOM 711 C C . VAL A 1 89 ? -12.147 4.691 10.146 1.00 95.88 89 VAL A C 1
ATOM 713 O O . VAL A 1 89 ? -11.954 3.657 9.514 1.00 95.88 89 VAL A O 1
ATOM 716 N N . ASP A 1 90 ? -12.862 4.712 11.273 1.00 94.62 90 ASP A N 1
ATOM 717 C CA . ASP A 1 90 ? -13.423 3.498 11.880 1.00 94.62 90 ASP A CA 1
ATOM 718 C C . ASP A 1 90 ? -14.448 2.826 10.953 1.00 94.62 90 ASP A C 1
ATOM 720 O O . ASP A 1 90 ? -14.335 1.633 10.672 1.00 94.62 90 ASP A O 1
ATOM 724 N N . ARG A 1 91 ? -15.377 3.597 10.363 1.00 94.62 91 ARG A N 1
ATOM 725 C CA . ARG A 1 91 ? -16.319 3.065 9.355 1.00 94.62 91 ARG A CA 1
ATOM 726 C C . ARG A 1 91 ? -15.604 2.492 8.134 1.00 94.62 91 ARG A C 1
ATOM 728 O O . ARG A 1 91 ? -16.058 1.508 7.553 1.00 94.62 91 ARG A O 1
ATOM 735 N N . TRP A 1 92 ? -14.511 3.123 7.712 1.00 94.62 92 TRP A N 1
ATOM 736 C CA . TRP A 1 92 ? -13.734 2.646 6.576 1.00 94.62 92 TRP A CA 1
ATOM 737 C C . TRP A 1 92 ? -13.010 1.334 6.894 1.00 94.62 92 TRP A C 1
ATOM 739 O O . TRP A 1 92 ? -13.059 0.415 6.078 1.00 94.62 92 TRP A O 1
ATOM 749 N N . LEU A 1 93 ? -12.402 1.215 8.077 1.00 93.44 93 LEU A N 1
ATOM 750 C CA . LEU A 1 93 ? -11.766 -0.018 8.547 1.00 93.44 93 LEU A CA 1
ATOM 751 C C . LEU A 1 93 ? -12.784 -1.156 8.715 1.00 93.44 93 LEU A C 1
ATOM 753 O O . LEU A 1 93 ? -12.502 -2.284 8.317 1.00 93.44 93 LEU A O 1
ATOM 757 N N . GLU A 1 94 ? -13.983 -0.857 9.220 1.00 93.31 94 GLU A N 1
ATOM 758 C CA . GLU A 1 94 ? -15.070 -1.834 9.347 1.00 93.31 94 GLU A CA 1
ATOM 759 C C . GLU A 1 94 ? -15.582 -2.324 7.988 1.00 93.31 94 GLU A C 1
ATOM 761 O O . GLU A 1 94 ? -15.801 -3.516 7.797 1.00 93.31 94 GLU A O 1
ATOM 766 N N . TRP A 1 95 ? -15.716 -1.443 6.997 1.00 93.12 95 TRP A N 1
ATOM 767 C CA . TRP A 1 95 ? -15.994 -1.880 5.626 1.00 93.12 95 TRP A CA 1
ATOM 768 C C . TRP A 1 95 ? -14.835 -2.702 5.041 1.00 93.12 95 TRP A C 1
ATOM 770 O O . TRP A 1 95 ? -15.045 -3.661 4.291 1.00 93.12 95 TRP A O 1
ATOM 780 N N . ASN A 1 96 ? -13.596 -2.330 5.365 1.00 91.31 96 ASN A N 1
ATOM 781 C CA . ASN A 1 96 ? -12.417 -2.980 4.818 1.00 91.31 96 ASN A CA 1
ATOM 782 C C . ASN A 1 96 ? -12.269 -4.418 5.333 1.00 91.31 96 ASN A C 1
ATOM 784 O O . ASN A 1 96 ? -11.901 -5.287 4.545 1.00 91.31 96 ASN A O 1
ATOM 788 N N . SER A 1 97 ? -12.645 -4.693 6.586 1.00 90.94 97 SER A N 1
ATOM 789 C CA . SER A 1 97 ? -12.636 -6.049 7.152 1.00 90.94 97 SER A CA 1
ATOM 790 C C . SER A 1 97 ? -13.567 -7.024 6.419 1.00 90.94 97 SER A C 1
ATOM 792 O O . SER A 1 97 ? -13.328 -8.226 6.426 1.00 90.94 97 SER A O 1
ATOM 794 N N . GLN A 1 98 ? -14.581 -6.526 5.707 1.00 91.25 98 GLN A N 1
ATOM 795 C CA . GLN A 1 98 ? -15.500 -7.354 4.917 1.00 91.25 98 GLN A CA 1
ATOM 796 C C . GLN A 1 98 ? -14.884 -7.862 3.604 1.00 91.25 98 GLN A C 1
ATOM 798 O O . GLN A 1 98 ? -15.484 -8.692 2.925 1.00 91.25 98 GLN A O 1
ATOM 803 N N . GLN A 1 99 ? -13.710 -7.360 3.215 1.00 90.94 99 GLN A N 1
ATOM 804 C CA . GLN A 1 99 ? -13.050 -7.748 1.970 1.00 90.94 99 GLN A CA 1
ATOM 805 C C . GLN A 1 99 ? -12.266 -9.058 2.136 1.00 90.94 99 GLN A C 1
ATOM 807 O O . GLN A 1 99 ? -11.652 -9.305 3.173 1.00 90.94 99 GLN A O 1
ATOM 812 N N . GLU A 1 100 ? -12.192 -9.853 1.065 1.00 87.81 100 GLU A N 1
ATOM 813 C CA . GLU A 1 100 ? -11.504 -11.159 1.027 1.00 87.81 100 GLU A CA 1
ATOM 814 C C . GLU A 1 100 ? -10.064 -11.109 1.574 1.00 87.81 100 GLU A C 1
ATOM 816 O O . GLU A 1 100 ? -9.594 -12.036 2.230 1.00 87.81 100 GLU A O 1
ATOM 821 N N . ILE A 1 101 ? -9.356 -9.998 1.347 1.00 88.12 101 ILE A N 1
ATOM 822 C CA . ILE A 1 101 ? -7.978 -9.791 1.813 1.00 88.12 101 ILE A CA 1
ATOM 823 C C . ILE A 1 101 ? -7.875 -9.922 3.339 1.00 88.12 101 ILE A C 1
ATOM 825 O O . ILE A 1 101 ? -6.920 -10.520 3.842 1.00 88.12 101 ILE A O 1
ATOM 829 N N . TRP A 1 102 ? -8.848 -9.388 4.077 1.00 88.75 102 TRP A N 1
ATOM 830 C CA . TRP A 1 102 ? -8.868 -9.461 5.537 1.00 88.75 102 TRP A CA 1
ATOM 831 C C . TRP A 1 102 ? -9.233 -10.846 6.032 1.00 88.75 102 TRP A C 1
ATOM 833 O O . TRP A 1 102 ? -8.585 -11.345 6.945 1.00 88.75 102 TRP A O 1
ATOM 843 N N . GLN A 1 103 ? -10.188 -11.497 5.378 1.00 89.00 103 GLN A N 1
ATOM 844 C CA . GLN A 1 103 ? -10.586 -12.864 5.700 1.00 89.00 103 GLN A CA 1
ATOM 845 C C . GLN A 1 103 ? -9.401 -13.835 5.516 1.00 89.00 103 GLN A C 1
ATOM 847 O O . GLN A 1 103 ? -9.080 -14.623 6.405 1.00 89.00 103 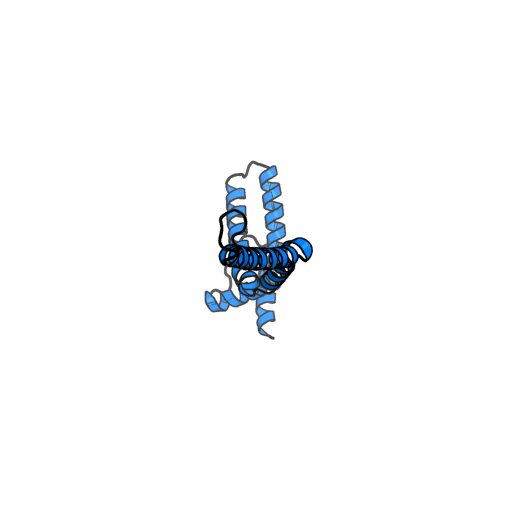GLN A O 1
ATOM 852 N N . ARG A 1 104 ? -8.642 -13.699 4.416 1.00 86.12 104 ARG A N 1
ATOM 853 C CA . ARG A 1 104 ? -7.396 -14.456 4.186 1.00 86.12 104 ARG A CA 1
ATOM 854 C C . ARG A 1 104 ? -6.304 -14.138 5.202 1.00 86.12 104 ARG A C 1
ATOM 856 O O . ARG A 1 104 ? -5.558 -15.035 5.599 1.00 86.12 104 ARG A O 1
ATOM 863 N N . SER A 1 105 ? -6.181 -12.873 5.597 1.00 88.50 105 SER A N 1
ATOM 864 C CA . SER A 1 105 ? -5.194 -12.449 6.595 1.00 88.50 105 SER A CA 1
ATOM 865 C C . SER A 1 105 ? -5.517 -13.039 7.964 1.00 88.50 105 SER A C 1
ATOM 867 O O . SER A 1 105 ? -4.633 -13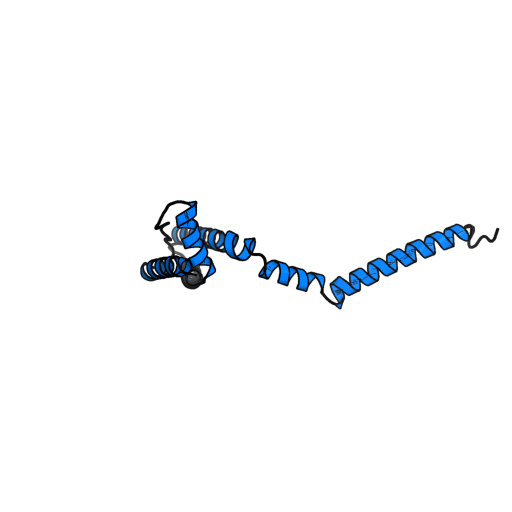.609 8.592 1.00 88.50 105 SER A O 1
ATOM 869 N N . MET A 1 106 ? -6.788 -12.998 8.367 1.00 87.56 106 MET A N 1
ATOM 870 C CA . MET A 1 106 ? -7.288 -13.598 9.600 1.00 87.56 106 MET A CA 1
ATOM 871 C C . MET A 1 106 ? -7.039 -15.113 9.625 1.00 87.56 106 MET A C 1
ATOM 873 O O . MET A 1 106 ? -6.418 -15.616 10.557 1.00 87.56 106 MET A O 1
ATOM 877 N N . SER A 1 107 ? -7.397 -15.824 8.550 1.00 85.62 107 SER A N 1
ATOM 878 C CA . SER A 1 107 ? -7.127 -17.265 8.408 1.00 85.62 107 SER A CA 1
ATOM 879 C C . SER A 1 107 ? -5.621 -17.585 8.480 1.00 85.62 107 SER A C 1
ATOM 881 O O . SER A 1 107 ? -5.183 -18.524 9.152 1.00 85.62 107 SER A O 1
ATOM 883 N N . SER A 1 108 ? -4.787 -16.747 7.853 1.00 84.75 108 SER A N 1
ATOM 884 C CA . SER A 1 108 ? -3.326 -16.878 7.927 1.00 84.75 108 SER A CA 1
ATOM 885 C C . SER A 1 108 ? -2.787 -16.622 9.337 1.00 84.75 108 SER A C 1
ATOM 887 O O . SER A 1 108 ? -1.849 -17.298 9.756 1.00 84.75 108 SER A O 1
ATOM 889 N N . TRP A 1 109 ? -3.348 -15.665 10.080 1.00 85.62 109 TRP A N 1
ATOM 890 C CA . TRP A 1 109 ? -2.925 -15.358 11.448 1.00 85.62 109 TRP A CA 1
ATOM 891 C C . TRP A 1 109 ? -3.213 -16.500 12.415 1.00 85.62 109 TRP A C 1
ATOM 893 O O . TRP A 1 109 ? -2.310 -16.836 13.179 1.00 85.62 109 TRP A O 1
ATOM 903 N N . LYS A 1 110 ? -4.367 -17.172 12.300 1.00 82.94 110 LYS A N 1
ATOM 904 C CA . LYS A 1 110 ? -4.661 -18.399 13.064 1.00 82.94 110 LYS A CA 1
ATOM 905 C C . LYS A 1 110 ? -3.546 -19.438 12.909 1.00 82.94 110 LYS A C 1
ATOM 907 O O . LYS A 1 110 ? -3.050 -19.995 13.881 1.00 82.94 110 LYS A O 1
ATOM 912 N N . THR A 1 111 ? -3.049 -19.612 11.682 1.00 81.81 111 THR A N 1
ATOM 913 C CA . THR A 1 111 ? -1.970 -20.571 11.383 1.00 81.81 111 THR A CA 1
ATOM 914 C C . THR A 1 111 ? -0.583 -20.089 11.831 1.00 81.81 111 THR A C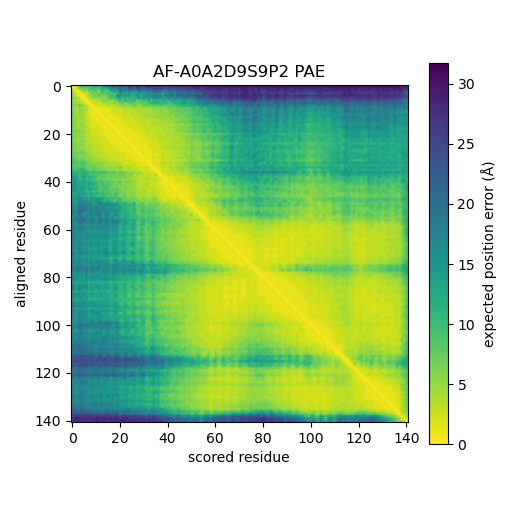 1
ATOM 916 O O . THR A 1 111 ? 0.222 -20.877 12.321 1.00 81.81 111 THR A O 1
ATOM 919 N N . ILE A 1 112 ? -0.259 -18.809 11.613 1.00 84.56 112 ILE A N 1
ATOM 920 C CA . ILE A 1 112 ? 1.097 -18.266 11.815 1.00 84.56 112 ILE A CA 1
ATOM 921 C C . ILE A 1 112 ? 1.343 -17.872 13.273 1.00 84.56 112 ILE A C 1
ATOM 923 O O . ILE A 1 112 ? 2.417 -18.135 13.809 1.00 84.56 112 ILE A O 1
ATOM 927 N N . VAL A 1 113 ? 0.378 -17.183 13.881 1.00 84.56 113 VAL A N 1
ATOM 928 C CA . VAL A 1 113 ? 0.464 -16.653 15.248 1.00 84.56 113 VAL A CA 1
ATOM 929 C C . VAL A 1 113 ? -0.028 -17.693 16.257 1.00 84.56 113 VAL A C 1
ATOM 931 O O . VAL A 1 113 ? 0.435 -17.689 17.395 1.00 84.56 113 VAL A O 1
ATOM 934 N N . GLY A 1 114 ? -0.895 -18.621 15.834 1.00 80.19 114 GLY A N 1
ATOM 935 C CA . GLY A 1 114 ? -1.485 -19.635 16.712 1.00 80.19 114 GLY A CA 1
ATOM 936 C C . GLY A 1 114 ? -2.548 -19.070 17.653 1.00 80.19 114 GLY A C 1
ATOM 937 O O . GLY A 1 114 ? -2.834 -19.687 18.676 1.00 80.19 114 GLY A O 1
ATOM 938 N N . ASP A 1 115 ? -3.077 -17.886 17.334 1.00 77.94 115 ASP A N 1
ATOM 939 C CA . ASP A 1 115 ? -4.138 -17.221 18.082 1.00 77.94 115 ASP A CA 1
ATOM 940 C C . ASP A 1 115 ? -5.417 -17.209 17.242 1.00 77.94 115 ASP A C 1
ATOM 942 O O . ASP A 1 115 ? -5.398 -16.799 16.077 1.00 77.94 115 ASP A O 1
ATOM 946 N N . GLU A 1 116 ? -6.507 -17.689 17.833 1.00 70.50 116 GLU A N 1
ATOM 947 C CA . GLU A 1 116 ? -7.805 -17.821 17.168 1.00 70.50 116 GLU A CA 1
ATOM 948 C C . GLU A 1 116 ? -8.559 -16.481 17.119 1.00 70.50 116 GLU A C 1
ATOM 950 O O . GLU A 1 116 ? -9.307 -16.250 16.170 1.00 70.50 116 GLU A O 1
ATOM 955 N N . ASP A 1 117 ? -8.305 -15.567 18.071 1.00 74.75 117 ASP A N 1
ATOM 956 C CA . ASP A 1 117 ? -8.901 -14.222 18.116 1.00 74.75 117 ASP A CA 1
ATOM 957 C C . ASP A 1 117 ? -7.840 -13.146 18.436 1.00 74.75 117 ASP A C 1
ATOM 959 O O . ASP A 1 117 ? -7.631 -12.792 19.598 1.00 74.75 117 ASP A O 1
ATOM 963 N N . PRO A 1 118 ? -7.200 -12.538 17.418 1.00 75.12 118 PRO A N 1
ATOM 964 C CA . PRO A 1 118 ? -6.214 -11.474 17.596 1.00 75.12 118 PRO A CA 1
ATOM 965 C C . PRO A 1 118 ? -6.804 -10.136 18.097 1.00 75.12 118 PRO A C 1
ATOM 967 O O . PRO A 1 118 ? -6.107 -9.122 18.067 1.00 75.12 118 PRO A O 1
ATOM 970 N N . TYR A 1 119 ? -8.068 -10.102 18.537 1.00 82.94 119 TYR A N 1
ATOM 971 C CA . TYR A 1 119 ? -8.789 -8.958 19.099 1.00 82.94 119 TYR A CA 1
ATOM 972 C C . TYR A 1 119 ? -8.599 -7.640 18.324 1.00 82.94 119 TYR A C 1
ATOM 974 O O . TYR A 1 119 ? -7.810 -6.752 18.666 1.00 82.94 119 TYR A O 1
ATOM 982 N N . LEU A 1 120 ? -9.396 -7.468 17.269 1.00 87.25 120 LEU A N 1
ATOM 983 C CA . LEU A 1 120 ? -9.391 -6.264 16.435 1.00 87.25 120 LEU A CA 1
ATOM 984 C C . LEU A 1 120 ? -10.250 -5.147 17.048 1.00 87.25 120 LEU A C 1
ATOM 986 O O . LEU A 1 120 ? -11.403 -4.963 16.673 1.00 87.25 120 LEU A O 1
ATOM 990 N N . GLN A 1 121 ? -9.670 -4.369 17.966 1.00 84.81 121 GLN A N 1
ATOM 991 C CA . GLN A 1 121 ? -10.375 -3.345 18.767 1.00 84.81 121 GLN A CA 1
ATOM 992 C C . GLN A 1 121 ? -11.186 -2.293 17.983 1.00 84.81 121 GLN A C 1
ATOM 994 O O . GLN A 1 121 ? -12.049 -1.639 18.555 1.00 84.81 121 GLN A O 1
ATOM 999 N N . HIS A 1 122 ? -10.859 -2.067 16.710 1.00 83.12 122 HIS A N 1
ATOM 1000 C CA . HIS A 1 122 ? -11.524 -1.076 15.859 1.00 83.12 122 HIS A CA 1
ATOM 1001 C C . HIS A 1 122 ? -12.789 -1.615 15.189 1.00 83.12 122 HIS A C 1
ATOM 1003 O O . HIS A 1 122 ? -13.507 -0.854 14.549 1.00 83.12 122 HIS A O 1
ATOM 1009 N N . LEU A 1 123 ? -13.036 -2.920 15.286 1.00 90.25 123 LEU A N 1
ATOM 1010 C CA . LEU A 1 123 ? -14.209 -3.562 14.719 1.00 90.25 123 LEU A CA 1
ATOM 1011 C C . LEU A 1 123 ? -15.293 -3.711 15.783 1.00 90.25 123 LEU A C 1
ATOM 1013 O O . LEU A 1 123 ? -15.017 -4.052 16.935 1.00 90.25 123 LEU A O 1
ATOM 1017 N N . SER A 1 124 ? -16.540 -3.507 15.365 1.00 90.38 124 SER A N 1
ATOM 1018 C CA . SER A 1 124 ? -17.710 -3.870 16.158 1.00 90.38 124 SER A CA 1
ATOM 1019 C C . SER A 1 124 ? -17.743 -5.383 16.416 1.00 90.38 124 SER A C 1
ATOM 1021 O O . SER A 1 124 ? -17.155 -6.170 15.669 1.00 90.38 124 SER A O 1
ATOM 1023 N N . ASP A 1 125 ? -18.447 -5.815 17.464 1.00 89.19 125 ASP A N 1
ATOM 1024 C CA . ASP A 1 125 ? -18.567 -7.243 17.795 1.00 89.19 125 ASP A CA 1
ATOM 1025 C C . ASP A 1 125 ? -19.139 -8.055 16.625 1.00 89.19 125 ASP A C 1
ATOM 1027 O O . ASP A 1 125 ? -18.617 -9.115 16.286 1.00 89.19 125 ASP A O 1
ATOM 1031 N N . SER A 1 126 ? -20.151 -7.511 15.941 1.00 90.25 126 SER A N 1
ATOM 1032 C CA . SER A 1 126 ? -20.743 -8.142 14.760 1.00 90.25 126 SER A CA 1
ATOM 1033 C C . SER A 1 126 ? -19.771 -8.204 13.581 1.00 90.25 126 SER A C 1
ATOM 1035 O O . SER A 1 126 ? -19.737 -9.209 12.873 1.00 90.25 126 SER A O 1
ATOM 1037 N N . ALA A 1 127 ? -18.964 -7.164 13.351 1.00 90.88 127 ALA A N 1
ATOM 1038 C CA . ALA A 1 127 ? -17.959 -7.175 12.291 1.00 90.88 127 ALA A CA 1
ATOM 1039 C C . ALA A 1 127 ? -16.842 -8.190 12.564 1.00 90.88 127 ALA A C 1
ATOM 1041 O O . ALA A 1 127 ? -16.392 -8.849 11.626 1.00 90.88 127 ALA A O 1
ATOM 1042 N N . ARG A 1 128 ? -16.425 -8.355 13.826 1.00 90.50 128 ARG A N 1
ATOM 1043 C CA . ARG A 1 128 ? -15.446 -9.381 14.216 1.00 90.50 128 ARG A CA 1
ATOM 1044 C C . ARG A 1 128 ? -15.983 -10.789 13.991 1.00 90.50 128 ARG A C 1
ATOM 1046 O O . ARG A 1 128 ? -15.324 -11.570 13.316 1.00 90.50 128 ARG A O 1
ATOM 1053 N N . GLU A 1 129 ? -17.195 -11.071 14.465 1.00 90.00 129 GLU A N 1
ATOM 1054 C CA . GLU A 1 129 ? -17.835 -12.380 14.285 1.00 90.00 129 GLU A CA 1
ATOM 1055 C C . GLU A 1 129 ? -18.023 -12.725 12.797 1.00 90.00 129 GLU A C 1
ATOM 1057 O O . GLU A 1 129 ? -17.774 -13.852 12.370 1.00 90.00 129 GLU A O 1
ATOM 1062 N N . ASN A 1 130 ? -18.424 -11.746 11.979 1.00 91.12 130 ASN A N 1
ATOM 1063 C CA . ASN A 1 130 ? -18.568 -11.936 10.536 1.00 91.12 130 ASN A CA 1
ATOM 1064 C C . ASN A 1 130 ? -17.225 -12.203 9.845 1.00 91.12 130 ASN A C 1
ATOM 1066 O O . ASN A 1 130 ? -17.157 -13.051 8.957 1.00 91.12 130 ASN A O 1
ATOM 1070 N N . LEU A 1 131 ? -16.168 -11.480 10.230 1.00 90.12 131 LEU A N 1
ATOM 1071 C CA . LEU A 1 131 ? -14.824 -11.688 9.693 1.00 90.12 131 LEU A CA 1
ATOM 1072 C C . LEU A 1 131 ? -14.287 -13.075 10.061 1.00 90.12 131 LEU A C 1
ATOM 1074 O O . LEU A 1 131 ? -13.714 -13.741 9.204 1.00 90.12 131 LEU A O 1
ATOM 1078 N N . GLU A 1 132 ? -14.478 -13.504 11.307 1.00 89.44 132 GLU A N 1
ATOM 1079 C CA . GLU A 1 132 ? -14.044 -14.818 11.783 1.00 89.44 132 GLU A CA 1
ATOM 1080 C C . GLU A 1 132 ? -14.729 -15.945 11.002 1.00 89.44 132 GLU A C 1
ATOM 1082 O O . GLU A 1 132 ? -14.046 -16.778 10.410 1.00 89.44 132 GLU A O 1
ATOM 1087 N N . LYS A 1 133 ? -16.062 -15.899 10.887 1.00 89.19 133 LYS A N 1
ATOM 1088 C CA . LYS A 1 133 ? -16.833 -16.862 10.083 1.00 89.19 133 LYS A CA 1
ATOM 1089 C C . LYS A 1 133 ? 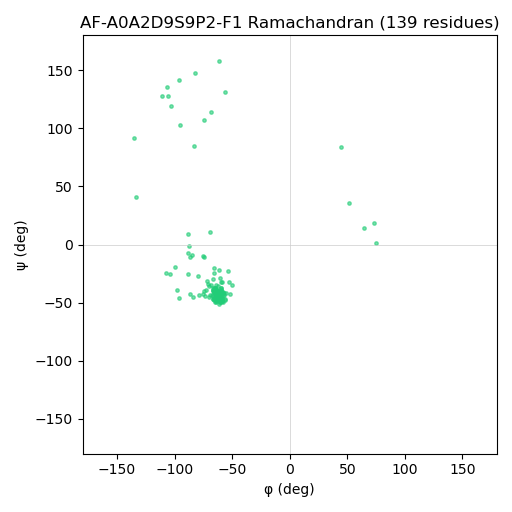-16.362 -16.908 8.632 1.00 89.19 133 LYS A C 1
ATOM 1091 O O . LYS A 1 133 ? -16.095 -17.978 8.100 1.00 89.19 133 LYS A O 1
ATOM 1096 N N . ALA A 1 134 ? -16.202 -15.746 8.000 1.00 88.50 134 ALA A N 1
ATOM 1097 C CA . ALA A 1 134 ? -15.760 -15.679 6.611 1.00 88.50 134 ALA A CA 1
ATOM 1098 C C . ALA A 1 134 ? -14.313 -16.176 6.412 1.00 88.50 134 ALA A C 1
ATOM 1100 O O . ALA A 1 134 ? -13.975 -16.687 5.345 1.00 88.50 134 ALA A O 1
ATOM 1101 N N . ALA A 1 135 ? -13.447 -16.027 7.418 1.00 87.50 135 ALA A N 1
ATOM 1102 C CA . ALA A 1 135 ? -12.085 -16.554 7.393 1.00 87.50 135 ALA A CA 1
ATOM 1103 C C . ALA A 1 135 ? -12.039 -18.086 7.509 1.00 87.50 135 ALA A C 1
ATOM 1105 O O . ALA A 1 135 ? -11.164 -18.707 6.896 1.00 87.50 135 ALA A O 1
ATOM 1106 N N . ASP A 1 136 ? -12.970 -18.675 8.261 1.00 86.62 136 ASP A N 1
ATOM 1107 C CA . ASP A 1 136 ? -13.115 -20.126 8.401 1.00 86.62 136 ASP A CA 1
ATOM 1108 C C . ASP A 1 136 ? -13.719 -20.747 7.129 1.00 86.62 136 ASP A C 1
ATOM 1110 O O . ASP A 1 136 ? -13.165 -21.711 6.602 1.00 86.62 136 ASP A O 1
ATOM 1114 N N . ASP A 1 137 ? -14.758 -20.129 6.552 1.00 84.00 137 ASP A N 1
ATOM 1115 C CA . ASP A 1 137 ? -15.389 -20.576 5.296 1.00 84.00 137 ASP A CA 1
ATOM 1116 C C . ASP A 1 137 ? -14.407 -20.567 4.101 1.00 84.00 137 ASP A C 1
ATOM 1118 O O . ASP A 1 137 ? -14.521 -21.360 3.165 1.00 84.00 137 ASP A O 1
ATOM 1122 N N . LEU A 1 138 ? -13.397 -19.688 4.124 1.00 78.25 138 LEU A N 1
ATOM 1123 C CA . LEU A 1 138 ? -12.341 -19.636 3.106 1.00 78.25 138 LEU A CA 1
ATOM 1124 C C . LEU A 1 138 ? -11.432 -20.872 3.086 1.00 78.25 138 LEU A C 1
ATOM 1126 O O . LEU A 1 138 ? -10.755 -21.083 2.078 1.00 78.25 138 LEU A O 1
ATOM 1130 N N . GLN A 1 139 ? -11.372 -21.661 4.165 1.00 59.16 139 GLN A N 1
ATOM 1131 C CA . GLN A 1 139 ? -10.551 -22.877 4.211 1.00 59.16 139 GLN A CA 1
ATOM 1132 C C . GLN A 1 139 ? -11.154 -24.042 3.404 1.00 59.16 139 GLN A C 1
ATOM 1134 O O . GLN A 1 139 ? -10.458 -25.031 3.175 1.00 59.16 139 GLN A O 1
ATOM 1139 N N . GLU A 1 140 ? -12.405 -23.936 2.936 1.00 45.94 140 GLU A N 1
ATOM 1140 C CA . GLU A 1 140 ? -13.111 -25.016 2.225 1.00 45.94 140 GLU A CA 1
ATOM 1141 C C . GLU A 1 140 ? -12.906 -25.054 0.688 1.00 45.94 140 GLU A C 1
ATOM 1143 O O . GLU A 1 140 ? -13.554 -25.860 0.015 1.00 45.94 140 GLU A O 1
ATOM 1148 N N . PHE A 1 141 ? -11.988 -24.258 0.113 1.00 41.22 141 PHE A N 1
ATOM 1149 C CA . PHE A 1 141 ? -11.706 -24.235 -1.340 1.00 41.22 141 PHE A CA 1
ATOM 1150 C C . PHE A 1 141 ? -10.257 -24.563 -1.721 1.00 41.22 141 PHE A C 1
ATOM 1152 O O . PHE A 1 141 ? -9.328 -23.891 -1.216 1.00 41.22 141 PHE A O 1
#

Mean predicted aligned error: 8.76 Å

Secondary structure (DSSP, 8-state):
--EETTEEHHHHHHHHHHHHHHHHHHHHHHIIIIIS-HHHHHHHHHHHT-HIIIIIIHHHHHHHHHHHHHHHHHH-TT-HHHHHHHHHHHHHHHHHHTSHHHHHHHHHHHHHH--S----TTS-HHHHHHHHHHHHHGGG-

Radius of gyration: 28.5 Å; Cα contacts (8 Å, |Δi|>4): 90; chains: 1; bounding box: 64×46×69 Å

pLDDT: mean 88.28, std 9.25, range [41.22, 98.12]